Protein AF-A0AAE0GPP7-F1 (afdb_monomer_lite)

Foldseek 3Di:
DDDDDVVQPDDLVPDPVRHDPVLVVVLVVVVDDDSVSSVLVVQLVVLLVVLLVVQLVLLQPQFPVHHDPCSHSVNVCCCCVVPPNNPLVVVLVVQCVDPRCVRVSVLCPPPNSQNSVLSSCSNPNSDRCVVSCVGPSNVPDDPPDDD

Organism: NCBI:txid36881

Sequence (147 aa):
ARFTNFGKAVNLEDSFEGLDSDTIEMAGAAGSTSRREVEAFVKAEDAVALGFTLLEFIFSSLAISGPSPRTTATAFRRLVVEMFDFEMVQLREYCAAEEEWDVVVQLLDQDEQAGWEFLSQLFMEKKPTDELIECRFFRCSAPGESS

Structure (mmCIF, N/CA/C/O backbone):
data_AF-A0AAE0GPP7-F1
#
_entry.id   AF-A0AAE0GPP7-F1
#
loop_
_atom_site.group_PDB
_atom_site.id
_atom_site.type_symbol
_atom_site.label_atom_id
_atom_site.label_alt_id
_atom_site.label_comp_id
_atom_site.label_asym_id
_atom_site.label_entity_id
_atom_site.label_seq_id
_atom_site.pdbx_PDB_ins_code
_atom_site.Cartn_x
_atom_site.Cartn_y
_atom_site.Cartn_z
_atom_site.occupancy
_atom_site.B_iso_or_equiv
_atom_site.auth_seq_id
_atom_site.auth_comp_id
_atom_site.auth_asym_id
_atom_site.auth_atom_id
_atom_site.pdbx_PDB_model_num
ATOM 1 N N . ALA A 1 1 ? -15.409 -4.771 -7.038 1.00 52.75 1 ALA A N 1
ATOM 2 C CA . ALA A 1 1 ? -15.094 -3.416 -7.542 1.00 52.75 1 ALA A CA 1
ATOM 3 C C . ALA A 1 1 ? -15.006 -3.451 -9.068 1.00 52.75 1 ALA A C 1
ATOM 5 O O . ALA A 1 1 ? -14.703 -4.509 -9.606 1.00 52.75 1 ALA A O 1
ATOM 6 N N . ARG A 1 2 ? -15.293 -2.349 -9.773 1.00 57.75 2 ARG A N 1
ATOM 7 C CA . ARG A 1 2 ? -15.073 -2.225 -11.225 1.00 57.75 2 ARG A CA 1
ATOM 8 C C . ARG A 1 2 ? -14.071 -1.098 -11.438 1.00 57.75 2 ARG A C 1
ATOM 10 O O . ARG A 1 2 ? -14.350 0.017 -11.013 1.00 57.75 2 ARG A O 1
ATOM 17 N N . PHE A 1 3 ? -12.935 -1.386 -12.063 1.00 56.41 3 PHE A N 1
ATOM 18 C CA . PHE A 1 3 ? -11.989 -0.342 -12.447 1.00 56.41 3 PHE A CA 1
ATOM 19 C C . PHE A 1 3 ? -12.630 0.541 -13.522 1.00 56.41 3 PHE A C 1
ATOM 21 O O . PHE A 1 3 ? -13.242 0.042 -14.470 1.00 56.41 3 PHE A O 1
ATOM 28 N N . THR A 1 4 ? -12.535 1.855 -13.351 1.00 55.53 4 THR A N 1
ATOM 29 C CA . THR A 1 4 ? -13.066 2.846 -14.291 1.00 55.53 4 THR A CA 1
ATOM 30 C C . THR A 1 4 ? -11.984 3.859 -14.625 1.00 55.53 4 THR A C 1
ATOM 32 O O . THR A 1 4 ? -11.184 4.185 -13.756 1.00 55.53 4 THR A O 1
ATOM 35 N N . ASN A 1 5 ? -12.044 4.423 -15.835 1.00 46.25 5 ASN A N 1
ATOM 36 C CA . ASN A 1 5 ? -11.194 5.527 -16.293 1.00 46.25 5 ASN A CA 1
ATOM 37 C C . ASN A 1 5 ? -9.741 5.127 -16.636 1.00 46.25 5 ASN A C 1
ATOM 39 O O . ASN A 1 5 ? -8.784 5.517 -15.981 1.00 46.25 5 ASN A O 1
ATOM 43 N N . PHE A 1 6 ? -9.583 4.386 -17.734 1.00 64.62 6 PHE A N 1
ATOM 44 C CA . PHE A 1 6 ? -8.296 3.960 -18.301 1.00 64.62 6 PHE A CA 1
ATOM 45 C C . PHE A 1 6 ? -7.648 5.019 -19.214 1.00 64.62 6 PHE A C 1
ATOM 47 O O . PHE A 1 6 ? -6.995 4.672 -20.190 1.00 64.62 6 PHE A O 1
ATOM 54 N N . GLY A 1 7 ? -7.838 6.316 -18.946 1.00 53.31 7 GLY A N 1
ATOM 55 C CA . GLY A 1 7 ? -7.415 7.400 -19.852 1.00 53.31 7 GLY A CA 1
ATOM 56 C C . GLY A 1 7 ? -5.913 7.436 -20.185 1.00 53.31 7 GLY A C 1
ATOM 57 O O . GLY A 1 7 ? -5.526 8.116 -21.129 1.00 53.31 7 GLY A O 1
ATOM 58 N N . LYS A 1 8 ? -5.093 6.694 -19.429 1.00 60.06 8 LYS A N 1
ATOM 59 C CA . LYS A 1 8 ? -3.652 6.491 -19.634 1.00 60.06 8 LYS A CA 1
ATOM 60 C C . LYS A 1 8 ? -3.234 5.012 -19.732 1.00 60.06 8 LYS A C 1
ATOM 62 O O . LYS A 1 8 ? -2.051 4.715 -19.641 1.00 60.06 8 LYS A O 1
ATOM 67 N N . ALA A 1 9 ? -4.169 4.068 -19.855 1.00 64.88 9 ALA A N 1
ATOM 68 C CA . ALA A 1 9 ? -3.797 2.659 -19.968 1.00 64.88 9 ALA A CA 1
ATOM 69 C C . ALA A 1 9 ? -3.205 2.372 -21.351 1.00 64.88 9 ALA A C 1
ATOM 71 O O . ALA A 1 9 ? -3.725 2.840 -22.364 1.00 64.88 9 ALA A O 1
ATOM 72 N N . VAL A 1 10 ? -2.144 1.571 -21.385 1.00 64.94 10 VAL A N 1
ATOM 73 C CA . VAL A 1 10 ? -1.397 1.252 -22.606 1.00 64.94 10 VAL A CA 1
ATOM 74 C C . VAL A 1 10 ? -1.305 -0.258 -22.739 1.00 64.94 10 VAL A C 1
ATOM 76 O O . VAL A 1 10 ? -1.045 -0.950 -21.753 1.00 64.94 10 VAL A O 1
ATOM 79 N N . ASN A 1 11 ? -1.500 -0.783 -23.952 1.00 69.62 11 ASN A N 1
ATOM 80 C CA . ASN A 1 11 ? -1.174 -2.179 -24.218 1.00 69.62 11 ASN A CA 1
ATOM 81 C C . ASN A 1 11 ? 0.343 -2.329 -24.358 1.00 69.62 11 ASN A C 1
ATOM 83 O O . ASN A 1 11 ? 0.909 -2.111 -25.430 1.00 69.62 11 ASN A O 1
ATOM 87 N N . LEU A 1 12 ? 0.976 -2.729 -23.260 1.00 66.06 12 LEU A N 1
ATOM 88 C CA . LEU A 1 12 ? 2.413 -2.939 -23.184 1.00 66.06 12 LEU A CA 1
ATOM 89 C C . LEU A 1 12 ? 2.912 -4.095 -24.064 1.00 66.06 12 LEU A C 1
ATOM 91 O O . LEU A 1 12 ? 4.102 -4.126 -24.348 1.00 66.06 12 LEU A O 1
ATOM 95 N N . GLU A 1 13 ? 2.057 -5.009 -24.543 1.00 62.88 13 GLU A N 1
ATOM 96 C CA . GLU A 1 13 ? 2.458 -6.126 -25.422 1.00 62.88 13 GLU A CA 1
ATOM 97 C C . GLU A 1 13 ? 2.604 -5.711 -26.894 1.00 62.88 13 GLU A C 1
ATOM 99 O O . GLU A 1 13 ? 3.471 -6.231 -27.603 1.00 62.88 13 GLU A O 1
ATOM 104 N N . ASP A 1 14 ? 1.857 -4.699 -27.338 1.00 59.16 14 ASP A N 1
ATOM 105 C CA . ASP A 1 14 ? 1.857 -4.261 -28.738 1.00 59.16 14 ASP A CA 1
ATOM 106 C C . ASP A 1 14 ? 2.851 -3.119 -28.995 1.00 59.16 14 ASP A C 1
ATOM 108 O O . ASP A 1 14 ? 3.602 -3.162 -29.972 1.00 59.16 14 ASP A O 1
ATOM 112 N N . SER A 1 15 ? 2.924 -2.114 -28.112 1.00 60.53 15 SER A N 1
ATOM 113 C CA . SER A 1 15 ? 3.848 -0.982 -28.275 1.00 60.53 15 SER A CA 1
ATOM 114 C C . SER A 1 15 ? 4.001 -0.151 -26.997 1.00 60.53 15 SER A C 1
ATOM 116 O O . SER A 1 15 ? 3.114 -0.130 -26.150 1.00 60.53 15 SER A O 1
ATOM 118 N N . PHE A 1 16 ? 5.089 0.618 -26.901 1.00 64.38 16 PHE A N 1
ATOM 119 C CA . PHE A 1 16 ? 5.187 1.730 -25.944 1.00 64.38 16 PHE A CA 1
ATOM 120 C C . PHE A 1 16 ? 4.526 3.019 -26.434 1.00 64.38 16 PHE A C 1
ATOM 122 O O . PHE A 1 16 ? 4.565 4.025 -25.726 1.00 64.38 16 PHE A O 1
ATOM 129 N N . GLU A 1 17 ? 3.939 3.009 -27.634 1.00 59.31 17 GLU A N 1
ATOM 130 C CA . GLU A 1 17 ? 3.199 4.145 -28.173 1.00 59.31 17 GLU A CA 1
ATOM 131 C C . GLU A 1 17 ? 1.939 4.344 -27.322 1.00 59.31 17 GLU A C 1
ATOM 133 O O . GLU A 1 17 ? 0.901 3.723 -27.529 1.00 59.31 17 GLU A O 1
ATOM 138 N N . GLY A 1 18 ? 2.066 5.165 -26.282 1.00 62.34 18 GLY A N 1
ATOM 139 C CA . GLY A 1 18 ? 1.014 5.408 -25.302 1.00 62.34 18 GLY A CA 1
ATOM 140 C C . GLY A 1 18 ? 1.538 5.672 -23.896 1.00 62.34 18 GLY A C 1
ATOM 141 O O . GLY A 1 18 ? 0.842 6.334 -23.129 1.00 62.34 18 GLY A O 1
ATOM 142 N N . LEU A 1 19 ? 2.749 5.207 -23.557 1.00 70.00 19 LEU A N 1
ATOM 143 C CA . LEU A 1 19 ? 3.394 5.644 -22.319 1.00 70.00 19 LEU A CA 1
ATOM 144 C C . LEU A 1 19 ? 3.737 7.126 -22.460 1.00 70.00 19 LEU A C 1
ATOM 146 O O . LEU A 1 19 ? 4.292 7.545 -23.479 1.00 70.00 19 LEU A O 1
ATOM 150 N N . ASP A 1 20 ? 3.389 7.923 -21.452 1.00 76.94 20 ASP A N 1
ATOM 151 C CA . ASP A 1 20 ? 3.836 9.309 -21.431 1.00 76.94 20 ASP A CA 1
ATOM 152 C C . ASP A 1 20 ? 5.361 9.381 -21.243 1.00 76.94 20 ASP A C 1
ATOM 154 O O . ASP A 1 20 ? 5.989 8.469 -20.696 1.00 76.94 20 ASP A O 1
ATOM 158 N N . SER A 1 21 ? 5.963 10.456 -21.765 1.00 78.31 21 SER A N 1
ATOM 159 C CA . SER A 1 21 ? 7.418 10.675 -21.705 1.00 78.31 21 SER A CA 1
ATOM 160 C C . SER A 1 21 ? 7.927 10.594 -20.269 1.00 78.31 21 SER A C 1
ATOM 162 O O . SER A 1 21 ? 8.962 9.983 -20.022 1.00 78.31 21 SER A O 1
ATOM 164 N N . ASP A 1 22 ? 7.150 11.124 -19.322 1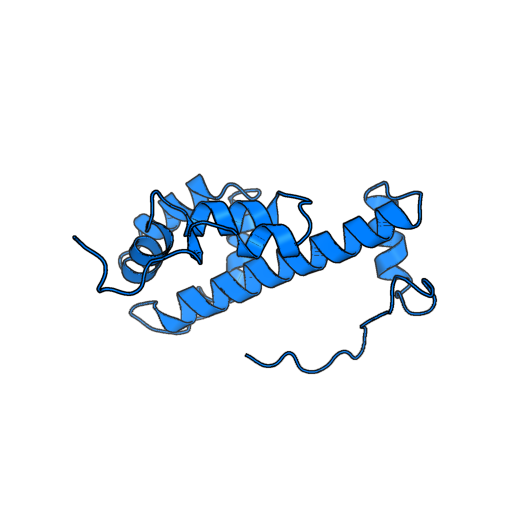.00 82.31 22 ASP A N 1
ATOM 165 C CA . ASP A 1 22 ? 7.480 11.139 -17.901 1.00 82.31 22 ASP A CA 1
ATOM 166 C C . ASP A 1 22 ? 7.649 9.712 -17.359 1.00 82.31 22 ASP A C 1
ATOM 168 O O . ASP A 1 22 ? 8.610 9.427 -16.650 1.00 82.31 22 ASP A O 1
ATOM 172 N N . THR A 1 23 ? 6.772 8.778 -17.734 1.00 81.25 23 THR A N 1
ATOM 173 C CA . THR A 1 23 ? 6.863 7.371 -17.314 1.00 81.25 23 THR A CA 1
ATOM 174 C C . THR A 1 23 ? 8.113 6.685 -17.863 1.00 81.25 23 THR A C 1
ATOM 176 O O . THR A 1 23 ? 8.780 5.941 -17.142 1.00 81.25 23 THR A O 1
ATOM 179 N N . ILE A 1 24 ? 8.469 6.948 -19.124 1.00 80.31 24 ILE A N 1
ATOM 180 C CA . ILE A 1 24 ? 9.682 6.398 -19.747 1.00 80.31 24 ILE A CA 1
ATOM 181 C C . ILE A 1 24 ? 10.934 6.984 -19.083 1.00 80.31 24 ILE A C 1
ATOM 183 O O . ILE A 1 24 ? 11.885 6.253 -18.802 1.00 80.31 24 ILE A O 1
ATOM 187 N N . GLU A 1 25 ? 10.928 8.284 -18.794 1.00 84.25 25 GLU A N 1
ATOM 188 C CA . GLU A 1 25 ? 12.018 8.969 -18.099 1.00 84.25 25 GLU A CA 1
ATOM 189 C C . GLU A 1 25 ? 12.194 8.451 -16.669 1.00 84.25 25 GLU A C 1
ATOM 191 O O . GLU A 1 25 ? 13.320 8.160 -16.265 1.00 84.25 25 GLU A O 1
ATOM 196 N N . MET A 1 26 ? 11.101 8.254 -15.924 1.00 84.62 26 MET A N 1
ATOM 197 C CA . MET A 1 26 ? 11.135 7.659 -14.585 1.00 84.62 26 MET A CA 1
ATOM 198 C C . MET A 1 26 ? 11.664 6.225 -14.616 1.00 84.62 26 MET A C 1
ATOM 200 O O . MET A 1 26 ? 12.555 5.884 -13.837 1.00 84.62 26 MET A O 1
ATOM 204 N N . ALA A 1 27 ? 11.180 5.400 -15.550 1.00 84.06 27 ALA A N 1
ATOM 205 C CA . ALA A 1 27 ? 11.665 4.035 -15.711 1.00 84.06 27 ALA A CA 1
ATOM 206 C C . ALA A 1 27 ? 13.167 4.013 -16.042 1.00 84.06 27 ALA A C 1
ATOM 208 O O . ALA A 1 27 ? 13.913 3.218 -15.466 1.00 84.06 27 ALA A O 1
ATOM 209 N N . GLY A 1 28 ? 13.623 4.911 -16.923 1.00 83.75 28 GLY A N 1
ATOM 210 C CA . GLY A 1 28 ? 15.033 5.080 -17.273 1.00 83.75 28 GLY A CA 1
ATOM 211 C C . GLY A 1 28 ? 15.893 5.550 -16.097 1.00 83.75 28 GLY A C 1
ATOM 212 O O . GLY A 1 28 ? 16.968 4.998 -15.864 1.00 83.75 28 GLY A O 1
ATOM 213 N N . ALA A 1 29 ? 15.408 6.509 -15.304 1.00 86.69 29 ALA A N 1
ATOM 214 C CA . ALA A 1 29 ? 16.071 6.974 -14.084 1.00 86.69 29 ALA A CA 1
ATOM 215 C C . ALA A 1 29 ? 16.172 5.870 -13.016 1.00 86.69 29 ALA A C 1
ATOM 217 O O . ALA A 1 29 ? 17.162 5.805 -12.289 1.00 86.69 29 ALA A O 1
ATOM 218 N N . ALA A 1 30 ? 15.193 4.962 -12.971 1.00 83.81 30 ALA A N 1
ATOM 219 C CA . ALA A 1 30 ? 15.214 3.754 -12.146 1.00 83.81 30 ALA A CA 1
ATOM 220 C C . ALA A 1 30 ? 16.116 2.631 -12.710 1.00 83.81 30 ALA A C 1
ATOM 222 O O . ALA A 1 30 ? 16.201 1.553 -12.121 1.00 83.81 30 ALA A O 1
ATOM 223 N N . GLY A 1 31 ? 16.800 2.870 -13.836 1.00 84.69 31 GLY A N 1
ATOM 224 C CA . GLY A 1 31 ? 17.750 1.941 -14.449 1.00 84.69 31 GLY A CA 1
ATOM 225 C C . GLY A 1 31 ? 17.147 0.986 -15.480 1.00 84.69 31 GLY A C 1
ATOM 226 O O . GLY A 1 31 ? 17.825 0.048 -15.892 1.00 84.69 31 GLY A O 1
ATOM 227 N N . SER A 1 32 ? 15.902 1.201 -15.914 1.00 86.31 32 SER A N 1
ATOM 228 C CA . SER A 1 32 ? 15.284 0.393 -16.970 1.00 86.31 32 SER A CA 1
ATOM 229 C C . SER A 1 32 ? 15.887 0.754 -18.326 1.00 86.31 32 SER A C 1
ATOM 231 O O . SER A 1 32 ? 15.809 1.896 -18.771 1.00 86.31 32 SER A O 1
ATOM 233 N N . THR A 1 33 ? 16.479 -0.227 -19.002 1.00 83.69 33 THR A N 1
ATOM 234 C CA . THR A 1 33 ? 17.171 -0.039 -20.291 1.00 83.69 33 THR A CA 1
ATOM 235 C C . THR A 1 33 ? 16.528 -0.816 -21.431 1.00 83.69 33 THR A C 1
ATOM 237 O O . THR A 1 33 ? 16.780 -0.544 -22.605 1.00 83.69 33 THR A O 1
ATOM 240 N N . SER A 1 34 ? 15.683 -1.786 -21.094 1.00 82.56 34 SER A N 1
ATOM 241 C CA . SER A 1 34 ? 14.988 -2.642 -22.041 1.00 82.56 34 SER A CA 1
ATOM 242 C C . SER A 1 34 ? 13.477 -2.539 -21.891 1.00 82.56 34 SER A C 1
ATOM 244 O O . SER A 1 34 ? 12.947 -2.165 -20.845 1.00 82.56 34 SER A O 1
ATOM 246 N N . ARG A 1 35 ? 12.768 -2.955 -22.943 1.00 78.31 35 ARG A N 1
ATOM 247 C CA . ARG A 1 35 ? 11.306 -2.999 -22.955 1.00 78.31 35 ARG A CA 1
ATOM 248 C C . ARG A 1 35 ? 10.734 -3.750 -21.752 1.00 78.31 35 ARG A C 1
ATOM 250 O O . ARG A 1 35 ? 9.911 -3.231 -21.011 1.00 78.31 35 ARG A O 1
ATOM 257 N N . ARG A 1 36 ? 11.246 -4.952 -21.518 1.00 79.81 36 ARG A N 1
ATOM 258 C CA . ARG A 1 36 ? 10.821 -5.806 -20.410 1.00 79.81 36 ARG A CA 1
ATOM 259 C C . ARG A 1 36 ? 11.023 -5.142 -19.042 1.00 79.81 36 ARG A C 1
ATOM 261 O O . ARG A 1 36 ? 10.219 -5.356 -18.143 1.00 79.81 36 ARG A O 1
ATOM 268 N N . GLU A 1 37 ? 12.088 -4.361 -18.873 1.00 83.06 37 GLU A N 1
ATOM 269 C CA . GLU A 1 37 ? 12.359 -3.653 -17.616 1.00 83.06 37 GLU A CA 1
ATOM 270 C C . GLU A 1 37 ? 11.395 -2.486 -17.403 1.00 83.06 37 GLU A C 1
ATOM 272 O O . GLU A 1 37 ? 10.885 -2.335 -16.299 1.00 83.06 37 GLU A O 1
ATOM 277 N N . VAL A 1 38 ? 11.073 -1.726 -18.456 1.00 82.94 38 VAL A N 1
ATOM 278 C CA . VAL A 1 38 ? 10.055 -0.663 -18.390 1.00 82.94 38 VAL A CA 1
ATOM 279 C C . VAL A 1 38 ? 8.678 -1.250 -18.071 1.00 82.94 38 VAL A C 1
ATOM 281 O O . VAL A 1 38 ? 7.968 -0.728 -17.220 1.00 82.94 38 VAL A O 1
ATOM 284 N N . GLU A 1 39 ? 8.309 -2.371 -18.693 1.00 82.50 39 GLU A N 1
ATOM 285 C CA . GLU A 1 39 ? 7.050 -3.065 -18.394 1.00 82.50 39 GLU A CA 1
ATOM 286 C C . GLU A 1 39 ? 6.985 -3.541 -16.938 1.00 82.50 39 GLU A C 1
ATOM 288 O O . GLU A 1 39 ? 5.961 -3.380 -16.275 1.00 82.50 39 GLU A O 1
ATOM 293 N N . ALA A 1 40 ? 8.076 -4.116 -16.425 1.00 81.81 40 ALA A N 1
ATOM 294 C CA . ALA A 1 40 ? 8.163 -4.537 -15.031 1.00 81.81 40 ALA A CA 1
ATOM 295 C C . ALA A 1 40 ? 8.105 -3.344 -14.065 1.00 81.81 40 ALA A C 1
ATOM 297 O O . ALA A 1 40 ? 7.479 -3.448 -13.014 1.00 81.81 40 ALA A O 1
ATOM 298 N N . PHE A 1 41 ? 8.723 -2.216 -14.427 1.00 84.44 41 PHE A N 1
ATOM 299 C CA . PHE A 1 41 ? 8.666 -0.975 -13.660 1.00 84.44 41 PHE A CA 1
ATOM 300 C C . PHE A 1 41 ? 7.233 -0.444 -13.561 1.00 84.44 41 PHE A C 1
ATOM 302 O O . PHE A 1 41 ? 6.741 -0.244 -12.458 1.00 84.44 41 PHE A O 1
ATOM 309 N N . VAL A 1 42 ? 6.530 -0.297 -14.690 1.00 84.75 42 VAL A N 1
ATOM 310 C CA . VAL A 1 42 ? 5.146 0.213 -14.701 1.00 84.75 42 VAL A CA 1
ATOM 311 C C . VAL A 1 42 ? 4.211 -0.699 -13.902 1.00 84.75 42 VAL A C 1
ATOM 313 O O . VAL A 1 42 ? 3.406 -0.214 -13.113 1.00 84.75 42 VAL A O 1
ATOM 316 N N . LYS A 1 43 ? 4.356 -2.025 -14.030 1.00 83.75 43 LYS A N 1
ATOM 317 C CA . LYS A 1 43 ? 3.575 -2.982 -13.227 1.00 83.75 43 LYS A CA 1
ATOM 318 C C . LYS A 1 43 ? 3.859 -2.868 -11.727 1.00 83.75 43 LYS A C 1
ATOM 320 O O . LYS A 1 43 ? 2.941 -3.025 -10.927 1.00 83.75 43 LYS A O 1
ATOM 325 N N . ALA A 1 44 ? 5.109 -2.612 -11.343 1.00 84.62 44 ALA A N 1
ATOM 326 C CA . ALA A 1 44 ? 5.467 -2.394 -9.945 1.00 84.62 44 ALA A CA 1
ATOM 327 C C . ALA A 1 44 ? 4.862 -1.086 -9.406 1.00 84.62 44 ALA A C 1
ATOM 329 O O . ALA A 1 44 ? 4.326 -1.079 -8.302 1.00 84.62 44 ALA A O 1
ATOM 330 N N . GLU A 1 45 ? 4.861 -0.011 -10.198 1.00 86.62 45 GLU A N 1
ATOM 331 C CA . GLU A 1 45 ? 4.203 1.251 -9.827 1.00 86.62 45 GLU A CA 1
ATOM 332 C C . GLU A 1 45 ? 2.690 1.069 -9.621 1.00 86.62 45 GLU A C 1
ATOM 334 O O . GLU A 1 45 ? 2.132 1.555 -8.633 1.00 86.62 45 GLU A O 1
ATOM 339 N N . ASP A 1 46 ? 2.026 0.303 -10.493 1.00 86.75 46 ASP A N 1
ATOM 340 C CA . ASP A 1 46 ? 0.610 -0.045 -10.327 1.00 86.75 46 ASP A CA 1
ATOM 341 C C . ASP A 1 46 ? 0.365 -0.862 -9.042 1.00 86.75 46 ASP A C 1
ATOM 343 O O . ASP A 1 46 ? -0.631 -0.640 -8.347 1.00 86.75 46 ASP A O 1
ATOM 347 N N . ALA A 1 47 ? 1.273 -1.779 -8.686 1.00 88.62 47 ALA A N 1
ATOM 348 C CA . ALA A 1 47 ? 1.188 -2.559 -7.448 1.00 88.62 47 ALA A CA 1
ATOM 349 C C . ALA A 1 47 ? 1.330 -1.673 -6.196 1.00 88.62 47 ALA A C 1
ATOM 351 O O . ALA A 1 47 ? 0.532 -1.788 -5.262 1.00 88.62 47 ALA A O 1
ATOM 352 N N . VAL A 1 48 ? 2.266 -0.721 -6.209 1.00 90.56 48 VAL A N 1
ATOM 353 C CA . VAL A 1 48 ? 2.433 0.271 -5.137 1.00 90.56 48 VAL A CA 1
ATOM 354 C C . VAL A 1 48 ? 1.175 1.137 -4.998 1.00 90.56 48 VAL A C 1
ATOM 356 O O . VAL A 1 48 ? 0.668 1.342 -3.889 1.00 90.56 48 VAL A O 1
ATOM 359 N N . ALA A 1 49 ? 0.617 1.618 -6.114 1.00 90.88 49 ALA A N 1
ATOM 360 C CA . ALA A 1 49 ? -0.622 2.397 -6.116 1.00 90.88 49 ALA A CA 1
ATOM 361 C C . ALA A 1 49 ? -1.820 1.591 -5.580 1.00 90.88 49 ALA A C 1
ATOM 363 O O . ALA A 1 49 ? -2.648 2.120 -4.825 1.00 90.88 49 ALA A O 1
ATOM 364 N N . LEU A 1 50 ? -1.895 0.301 -5.919 1.00 91.25 50 LEU A N 1
ATOM 365 C CA . LEU A 1 50 ? -2.884 -0.621 -5.369 1.00 91.25 50 LEU A CA 1
ATOM 366 C C . LEU A 1 50 ? -2.716 -0.780 -3.853 1.00 91.25 50 LEU A C 1
ATOM 368 O O . LEU A 1 50 ? -3.714 -0.711 -3.136 1.00 91.25 50 LEU A O 1
ATOM 372 N N . GLY A 1 51 ? -1.483 -0.918 -3.357 1.00 93.62 51 GLY A N 1
ATOM 373 C CA . GLY A 1 51 ? -1.180 -0.983 -1.924 1.00 93.62 51 GLY A CA 1
ATOM 374 C C . GLY A 1 51 ? -1.715 0.226 -1.155 1.00 93.62 51 GLY A C 1
ATOM 375 O O . GLY A 1 51 ? -2.420 0.069 -0.157 1.00 93.62 51 GLY A O 1
ATOM 376 N N . PHE A 1 52 ? -1.481 1.442 -1.657 1.00 95.56 52 PHE A N 1
ATOM 377 C CA . PHE A 1 52 ? -2.017 2.658 -1.031 1.00 95.56 52 PHE A CA 1
ATOM 378 C C . PHE A 1 52 ? -3.539 2.758 -1.100 1.00 95.56 52 PHE A C 1
ATOM 380 O O . PHE A 1 52 ? -4.172 3.174 -0.130 1.00 95.56 52 PHE A O 1
ATOM 387 N N . THR A 1 53 ? -4.131 2.357 -2.224 1.00 94.75 53 THR A N 1
ATOM 388 C CA . THR A 1 53 ? -5.590 2.334 -2.381 1.00 94.75 53 THR A CA 1
ATOM 389 C C . THR A 1 53 ? -6.227 1.344 -1.405 1.00 94.75 53 THR A C 1
ATOM 391 O O . THR A 1 53 ? -7.271 1.630 -0.821 1.00 94.75 53 THR A O 1
ATOM 394 N N . LEU A 1 54 ? -5.592 0.189 -1.193 1.00 94.88 54 LEU A N 1
ATOM 395 C CA . LEU A 1 54 ? -6.055 -0.821 -0.251 1.00 94.88 54 LEU A CA 1
ATOM 396 C C . LEU A 1 54 ? -5.953 -0.338 1.198 1.00 94.88 54 LEU A C 1
ATOM 398 O O . LEU A 1 54 ? -6.915 -0.502 1.946 1.00 94.88 54 LEU A O 1
ATOM 402 N N . LEU A 1 55 ? -4.836 0.291 1.578 1.00 96.62 55 LEU A N 1
ATOM 403 C CA . LEU A 1 55 ? -4.691 0.920 2.893 1.00 96.62 55 LEU A CA 1
ATOM 404 C C . LEU A 1 55 ? -5.788 1.964 3.122 1.00 96.62 55 LEU A C 1
ATOM 406 O O . LEU A 1 55 ? -6.494 1.893 4.125 1.00 96.62 55 LEU A O 1
ATOM 410 N N . GLU A 1 56 ? -5.997 2.883 2.174 1.00 96.94 56 GLU A N 1
ATOM 411 C CA . GLU A 1 56 ? -7.066 3.880 2.285 1.00 96.94 56 GLU A CA 1
ATOM 412 C C . GLU A 1 56 ? -8.434 3.224 2.465 1.00 96.94 56 GLU A C 1
ATOM 414 O O . GLU A 1 56 ? -9.195 3.611 3.354 1.00 96.94 56 GLU A O 1
ATOM 419 N N . PHE A 1 57 ? -8.738 2.217 1.647 1.00 96.31 57 PHE A N 1
ATOM 420 C CA . PHE A 1 57 ? -10.015 1.521 1.684 1.00 96.31 57 PHE A CA 1
ATOM 421 C C . PHE A 1 57 ? -10.250 0.816 3.023 1.00 96.31 57 PHE A C 1
ATOM 423 O O . PHE A 1 57 ? -11.296 1.026 3.640 1.00 96.31 57 PHE A O 1
ATOM 430 N N . ILE A 1 58 ? -9.294 0.007 3.488 1.00 96.50 58 ILE A N 1
ATOM 431 C CA . ILE A 1 58 ? -9.422 -0.768 4.728 1.00 96.50 58 ILE A CA 1
ATOM 432 C C . ILE A 1 58 ? -9.534 0.177 5.924 1.00 96.50 58 ILE A C 1
ATOM 434 O O . ILE A 1 58 ? -10.488 0.076 6.696 1.00 96.50 58 ILE A O 1
ATOM 438 N N . PHE A 1 59 ? -8.606 1.127 6.056 1.00 97.31 59 PHE A N 1
ATOM 439 C CA . PHE A 1 59 ? -8.585 2.023 7.208 1.00 97.31 59 PHE A CA 1
ATOM 440 C C . PHE A 1 59 ? -9.774 2.979 7.209 1.00 97.31 59 PHE A C 1
ATOM 442 O O . PHE A 1 59 ? -10.390 3.163 8.249 1.00 97.31 59 PHE A O 1
ATOM 449 N N . SER A 1 60 ? -10.174 3.537 6.066 1.00 96.31 60 SER A N 1
ATOM 450 C CA . SER A 1 60 ? -11.358 4.406 6.027 1.00 96.31 60 SER A CA 1
ATOM 451 C C . SER A 1 60 ? -12.652 3.646 6.331 1.00 96.31 60 SER A C 1
ATOM 453 O O . SER A 1 60 ? -13.599 4.242 6.838 1.00 96.31 60 SER A O 1
ATOM 455 N N . SER A 1 61 ? -12.709 2.345 6.028 1.00 96.50 61 SER A N 1
ATOM 456 C CA . SER A 1 61 ? -13.908 1.527 6.250 1.00 96.50 61 SER A CA 1
ATOM 457 C C . SER A 1 61 ? -14.013 0.961 7.666 1.00 96.50 61 SER A C 1
ATOM 459 O O . SER A 1 61 ? -15.126 0.740 8.136 1.00 96.50 61 SER A O 1
ATOM 461 N N . LEU A 1 62 ? -12.880 0.682 8.318 1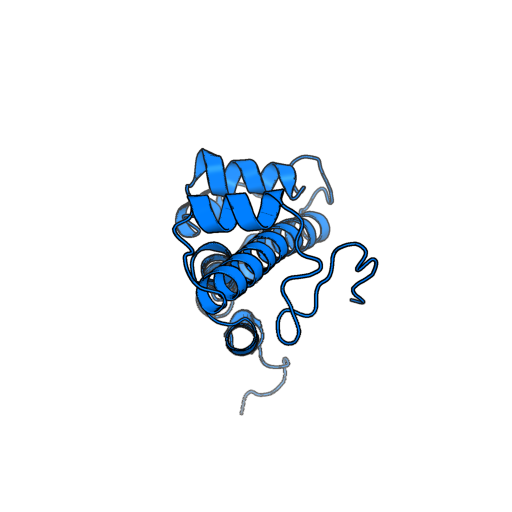.00 96.88 62 LEU A N 1
ATOM 462 C CA . LEU A 1 62 ? -12.833 -0.055 9.588 1.00 96.88 62 LEU A CA 1
ATOM 463 C C . LEU A 1 62 ? -12.301 0.759 10.773 1.00 96.88 62 LEU A C 1
ATOM 465 O O . LEU A 1 62 ? -12.347 0.263 11.897 1.00 96.88 62 LEU A O 1
ATOM 469 N N . ALA A 1 63 ? -11.804 1.979 10.553 1.00 95.94 63 ALA A N 1
ATOM 470 C CA . ALA A 1 63 ? -11.447 2.876 11.646 1.00 95.94 63 ALA A CA 1
ATOM 471 C C . ALA A 1 63 ? -12.684 3.239 12.485 1.00 95.94 63 ALA A C 1
ATOM 473 O O . ALA A 1 63 ? -13.775 3.435 11.940 1.00 95.94 63 ALA A O 1
ATOM 474 N N . ILE A 1 64 ? -12.513 3.351 13.805 1.00 95.25 64 ILE A N 1
ATOM 475 C CA . ILE A 1 64 ? -13.610 3.599 14.759 1.00 95.25 64 ILE A CA 1
ATOM 476 C C . ILE A 1 64 ? -14.365 4.893 14.427 1.00 95.25 64 ILE A C 1
ATOM 478 O O . ILE A 1 64 ? -15.597 4.930 14.455 1.00 95.25 64 ILE A O 1
ATOM 482 N N . SER A 1 65 ? -13.634 5.948 14.079 1.00 93.94 65 SER A N 1
ATOM 483 C CA . SER A 1 65 ? -14.174 7.255 13.706 1.00 93.94 65 SER A CA 1
ATOM 484 C C . SER A 1 65 ? -14.560 7.344 12.222 1.00 93.94 65 SER A C 1
ATOM 486 O O . SER A 1 65 ? -15.075 8.375 11.780 1.00 93.94 65 SER A O 1
ATOM 488 N N . GLY A 1 66 ? -14.338 6.277 11.447 1.00 93.06 66 GLY A N 1
ATOM 489 C CA . GLY A 1 66 ? -14.576 6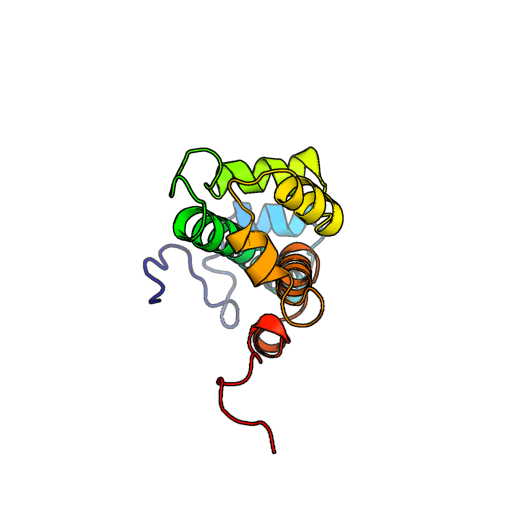.220 10.008 1.00 93.06 66 GLY A CA 1
ATOM 490 C C . GLY A 1 66 ? -13.543 6.996 9.173 1.00 93.06 66 GLY A C 1
ATOM 491 O O . GLY A 1 66 ? -12.429 7.269 9.632 1.00 93.06 66 GLY A O 1
ATOM 492 N N . PRO A 1 67 ? -13.888 7.365 7.922 1.00 95.50 67 PRO A N 1
ATOM 493 C CA . PRO A 1 67 ? -12.973 8.055 7.018 1.00 95.50 67 PRO A CA 1
ATOM 494 C C . PRO A 1 67 ? -12.512 9.404 7.579 1.00 95.50 67 PRO A C 1
ATOM 496 O O . PRO A 1 67 ? -13.325 10.249 7.960 1.00 95.50 67 PRO A O 1
ATOM 499 N N . SER A 1 68 ? -11.203 9.651 7.570 1.00 95.25 68 SER A N 1
ATOM 500 C CA . SER A 1 68 ? -10.617 10.904 8.052 1.00 95.25 68 SER A CA 1
ATOM 501 C C . SER A 1 68 ? -9.382 11.297 7.233 1.00 95.25 68 SER A C 1
ATOM 503 O O . SER A 1 68 ? -8.862 10.487 6.464 1.00 95.25 68 SER A O 1
ATOM 505 N N . PRO A 1 69 ? -8.825 12.511 7.412 1.00 96.12 69 PRO A N 1
ATOM 506 C CA . PRO A 1 69 ? -7.565 12.880 6.767 1.00 96.12 69 PRO A CA 1
ATOM 507 C C . PRO A 1 69 ? -6.407 11.912 7.069 1.00 96.12 69 PRO A C 1
ATOM 509 O O . PRO A 1 69 ? -5.495 11.802 6.250 1.00 96.12 69 PRO A O 1
ATOM 512 N N . ARG A 1 70 ? -6.453 11.191 8.205 1.00 95.00 70 ARG A N 1
ATOM 513 C CA . ARG A 1 70 ? -5.448 10.190 8.606 1.00 95.00 70 ARG A CA 1
ATOM 514 C C . ARG A 1 70 ? -5.566 8.867 7.844 1.00 95.00 70 ARG A C 1
ATOM 516 O O . ARG A 1 70 ? -4.595 8.125 7.828 1.00 95.00 70 ARG A O 1
ATOM 523 N N . THR A 1 71 ? -6.710 8.575 7.223 1.00 95.44 71 THR A N 1
ATOM 524 C CA . THR A 1 71 ? -6.962 7.299 6.528 1.00 95.44 71 THR A CA 1
ATOM 525 C C . THR A 1 71 ? -6.857 7.414 5.007 1.00 95.44 71 THR A C 1
ATOM 527 O O . THR A 1 71 ? -7.201 6.476 4.301 1.00 95.44 71 THR A O 1
ATOM 530 N N . THR A 1 72 ? -6.393 8.553 4.484 1.00 96.12 72 THR A N 1
ATOM 531 C CA . THR A 1 72 ? -6.231 8.780 3.037 1.00 96.12 72 THR A CA 1
ATOM 532 C C . THR A 1 72 ? -4.962 8.123 2.490 1.00 96.12 72 THR A C 1
ATOM 534 O O . THR A 1 72 ? -3.952 8.032 3.191 1.00 96.12 72 THR A O 1
ATOM 537 N N . ALA A 1 73 ? -4.944 7.771 1.203 1.00 93.81 73 ALA A N 1
ATOM 538 C CA . ALA A 1 73 ? -3.759 7.255 0.518 1.00 93.81 73 ALA A CA 1
ATOM 539 C C . ALA A 1 73 ? -2.586 8.240 0.591 1.00 93.81 73 ALA A C 1
ATOM 541 O O . ALA A 1 73 ? -1.435 7.833 0.698 1.00 93.81 73 ALA A O 1
ATOM 542 N N . THR A 1 74 ? -2.860 9.551 0.603 1.00 95.31 74 THR A N 1
ATOM 543 C CA . THR A 1 74 ? -1.816 10.572 0.794 1.00 95.31 74 THR A CA 1
ATOM 544 C C . THR A 1 74 ? -1.200 10.511 2.192 1.00 95.31 74 THR A C 1
ATOM 546 O O . THR A 1 74 ? 0.016 10.645 2.321 1.00 95.31 74 THR A O 1
ATOM 549 N N . ALA A 1 75 ? -2.005 10.297 3.237 1.00 95.44 75 ALA A N 1
ATOM 550 C CA . ALA A 1 75 ? -1.488 10.122 4.593 1.00 95.44 75 ALA A CA 1
ATOM 551 C C . ALA A 1 75 ? -0.649 8.842 4.706 1.00 95.44 75 ALA A C 1
ATOM 553 O O . ALA A 1 75 ? 0.470 8.893 5.217 1.00 95.44 75 ALA A O 1
ATOM 554 N N . PHE A 1 76 ? -1.130 7.729 4.144 1.00 96.44 76 PHE A N 1
ATOM 555 C CA . PHE A 1 76 ? -0.372 6.479 4.127 1.00 96.44 76 PHE A CA 1
ATOM 556 C C . PHE A 1 76 ? 0.897 6.561 3.291 1.00 96.44 76 PHE A C 1
ATOM 558 O O . PHE A 1 76 ? 1.909 6.018 3.709 1.00 96.44 76 PHE A O 1
ATOM 565 N N . ARG A 1 77 ? 0.908 7.293 2.174 1.00 95.06 77 ARG A N 1
ATOM 566 C CA . ARG A 1 77 ? 2.135 7.510 1.397 1.00 95.06 77 ARG A CA 1
ATOM 567 C C . ARG A 1 77 ? 3.219 8.185 2.228 1.00 95.06 77 ARG A C 1
ATOM 569 O O . ARG A 1 77 ? 4.368 7.773 2.155 1.00 95.06 77 ARG A O 1
ATOM 576 N N . ARG A 1 78 ? 2.864 9.168 3.058 1.00 95.06 78 ARG A N 1
ATOM 577 C CA . ARG A 1 78 ? 3.826 9.802 3.975 1.00 95.06 78 ARG A CA 1
ATOM 578 C C . ARG A 1 78 ? 4.331 8.821 5.027 1.00 95.06 78 ARG A C 1
ATOM 580 O O . ARG A 1 78 ? 5.529 8.735 5.244 1.00 95.06 78 ARG A O 1
ATOM 587 N N . LEU A 1 79 ? 3.436 8.056 5.652 1.00 94.69 79 LEU A N 1
ATOM 588 C CA . LEU A 1 79 ? 3.835 7.073 6.663 1.00 94.69 79 LEU A CA 1
ATOM 589 C C . LEU A 1 79 ? 4.733 5.983 6.066 1.00 94.69 79 LEU A C 1
ATOM 591 O O . LEU A 1 79 ? 5.844 5.767 6.530 1.00 94.69 79 LEU A O 1
ATOM 595 N N . VAL A 1 80 ? 4.269 5.324 5.010 1.00 93.75 80 VAL A N 1
ATOM 596 C CA . VAL A 1 80 ? 4.965 4.194 4.395 1.00 93.75 80 VAL A CA 1
ATOM 597 C C . VAL A 1 80 ? 6.273 4.636 3.755 1.00 93.75 80 VAL A C 1
ATOM 599 O O . VAL A 1 80 ? 7.287 4.012 4.017 1.00 93.75 80 VAL A O 1
ATOM 602 N N . VAL A 1 81 ? 6.280 5.701 2.948 1.00 93.44 81 VAL A N 1
ATOM 603 C CA . VAL A 1 81 ? 7.476 6.090 2.182 1.00 93.44 81 VAL A CA 1
ATOM 604 C C . VAL A 1 81 ? 8.413 6.969 3.003 1.00 93.44 81 VAL A C 1
ATOM 606 O O . VAL A 1 81 ? 9.610 6.724 3.042 1.00 93.44 81 VAL A O 1
ATOM 609 N N . GLU A 1 82 ? 7.893 8.017 3.644 1.00 92.81 82 GLU A N 1
ATOM 610 C CA . GLU A 1 82 ? 8.744 9.043 4.263 1.00 92.81 82 GLU A CA 1
ATOM 611 C C . GLU A 1 82 ? 9.142 8.686 5.699 1.00 92.81 82 GLU A C 1
ATOM 613 O O . GLU A 1 82 ? 10.234 9.045 6.133 1.00 92.81 82 GLU A O 1
ATOM 618 N N . MET A 1 83 ? 8.264 8.012 6.450 1.00 94.31 83 MET A N 1
ATOM 619 C CA . MET A 1 83 ? 8.498 7.721 7.868 1.00 94.31 83 MET A CA 1
ATOM 620 C C . MET A 1 83 ? 9.084 6.329 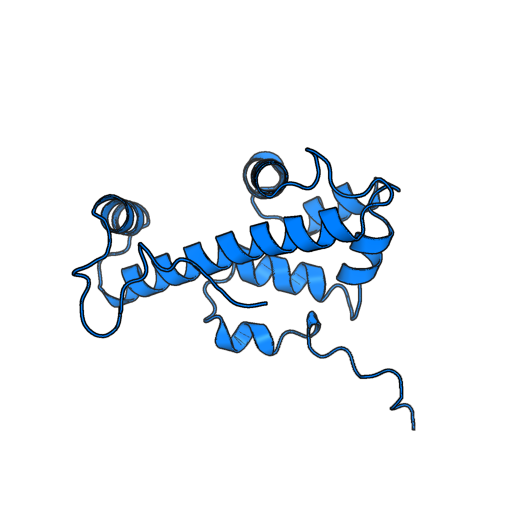8.103 1.00 94.31 83 MET A C 1
ATOM 622 O O . MET A 1 83 ? 9.968 6.191 8.946 1.00 94.31 83 MET A O 1
ATOM 626 N N . PHE A 1 84 ? 8.602 5.318 7.378 1.00 94.06 84 PHE A N 1
ATOM 627 C CA . PHE A 1 84 ? 8.964 3.919 7.615 1.00 94.06 84 PHE A CA 1
ATOM 628 C C . PHE A 1 84 ? 9.777 3.275 6.490 1.00 94.06 84 PHE A C 1
ATOM 630 O O . PHE A 1 84 ? 10.173 2.129 6.649 1.00 94.06 84 PHE A O 1
ATOM 637 N N . ASP A 1 85 ? 10.036 3.971 5.379 1.00 93.12 85 ASP A N 1
ATOM 638 C CA . ASP A 1 85 ? 10.806 3.446 4.236 1.00 93.12 85 ASP A CA 1
ATOM 639 C C . ASP A 1 85 ? 10.349 2.039 3.796 1.00 93.12 85 ASP A C 1
ATOM 641 O O . ASP A 1 85 ? 11.127 1.104 3.639 1.00 93.12 85 ASP A O 1
ATOM 645 N N . PHE A 1 86 ? 9.031 1.888 3.655 1.00 91.25 86 PHE A N 1
ATOM 646 C CA . PHE A 1 86 ? 8.323 0.661 3.283 1.00 91.25 86 PHE A CA 1
ATOM 647 C C . PHE A 1 86 ? 8.412 -0.505 4.292 1.00 91.25 86 PHE A C 1
ATOM 649 O O . PHE A 1 86 ? 7.946 -1.608 4.000 1.00 91.25 86 PHE A O 1
ATOM 656 N N . GLU A 1 87 ? 8.897 -0.272 5.514 1.00 92.75 87 GLU A N 1
ATOM 657 C CA . GLU A 1 87 ? 8.944 -1.279 6.581 1.00 92.75 87 GLU A CA 1
ATOM 658 C C . GLU A 1 87 ? 7.557 -1.551 7.191 1.00 92.75 87 GLU A C 1
ATOM 660 O O . GLU A 1 87 ? 7.085 -0.855 8.098 1.00 92.75 87 GLU A O 1
ATOM 665 N N . MET A 1 88 ? 6.894 -2.616 6.723 1.00 93.25 88 MET A N 1
ATOM 666 C CA . MET A 1 88 ? 5.536 -2.978 7.164 1.00 93.25 88 MET A CA 1
ATOM 667 C C . MET A 1 88 ? 5.443 -3.347 8.647 1.00 93.25 88 MET A C 1
ATOM 669 O O . MET A 1 88 ? 4.399 -3.129 9.260 1.00 93.25 88 MET A O 1
ATOM 673 N N . VAL A 1 89 ? 6.522 -3.856 9.249 1.00 94.38 89 VAL A N 1
ATOM 674 C CA . VAL A 1 89 ? 6.552 -4.157 10.690 1.00 94.38 89 VAL A CA 1
ATOM 675 C C . VAL A 1 89 ? 6.411 -2.871 11.506 1.00 94.38 89 VAL A C 1
ATOM 677 O O . VAL A 1 89 ? 5.604 -2.823 12.431 1.00 94.38 89 VAL A O 1
ATOM 680 N N . GLN A 1 90 ? 7.118 -1.806 11.118 1.00 95.75 90 GLN A N 1
ATOM 681 C CA . GLN A 1 90 ? 7.042 -0.513 11.804 1.00 95.75 90 GLN A CA 1
ATOM 682 C C . GLN A 1 90 ? 5.671 0.143 11.613 1.00 95.75 90 GLN A C 1
ATOM 684 O O . GLN A 1 90 ? 5.100 0.672 12.568 1.00 95.75 90 GLN A O 1
ATOM 689 N N . LEU A 1 91 ? 5.100 0.052 10.405 1.00 96.06 91 LEU A N 1
ATOM 690 C CA . LEU A 1 91 ? 3.737 0.521 10.148 1.00 96.06 91 LEU A CA 1
ATOM 691 C C . LEU A 1 91 ? 2.718 -0.218 11.025 1.00 96.06 91 LEU A C 1
ATOM 693 O O . LEU A 1 91 ? 1.862 0.419 11.635 1.00 96.06 91 LEU A O 1
ATOM 697 N N . ARG A 1 92 ? 2.822 -1.548 11.117 1.00 97.31 92 ARG A N 1
ATOM 698 C CA . ARG A 1 92 ? 1.954 -2.370 11.965 1.00 97.31 92 ARG A CA 1
ATOM 699 C C . ARG A 1 92 ? 2.056 -1.962 13.431 1.00 97.31 92 ARG A C 1
ATOM 701 O O . ARG A 1 92 ? 1.027 -1.799 14.078 1.00 97.31 92 ARG A O 1
ATOM 708 N N . GLU A 1 93 ? 3.269 -1.802 13.958 1.00 97.62 93 GLU A N 1
ATOM 709 C CA . GLU A 1 93 ? 3.495 -1.382 15.348 1.00 97.62 93 GLU A CA 1
ATOM 710 C C . GLU A 1 93 ? 2.909 0.003 15.630 1.00 97.62 93 GLU A C 1
ATOM 712 O O . GLU A 1 93 ? 2.238 0.191 16.644 1.00 97.62 93 GLU A O 1
ATOM 717 N N . TYR A 1 94 ? 3.100 0.951 14.708 1.00 96.62 94 TYR A N 1
ATOM 718 C CA . TYR A 1 94 ? 2.473 2.268 14.782 1.00 96.62 94 TYR A CA 1
ATOM 719 C C . TYR A 1 94 ? 0.947 2.158 14.810 1.00 96.62 94 TYR A C 1
ATOM 721 O O . TYR A 1 94 ? 0.300 2.799 15.635 1.00 96.62 94 TYR A O 1
ATOM 729 N N . CYS A 1 95 ? 0.366 1.316 13.951 1.00 97.00 95 CYS A N 1
ATOM 730 C CA . CYS A 1 95 ? -1.078 1.154 13.908 1.00 97.00 95 CYS A CA 1
ATOM 731 C C . CYS A 1 95 ? -1.645 0.449 15.147 1.00 97.00 95 CYS A C 1
ATOM 733 O O . CYS A 1 95 ? -2.713 0.824 15.613 1.00 97.00 95 CYS A O 1
ATOM 735 N N . ALA A 1 96 ? -0.925 -0.526 15.704 1.00 97.38 96 ALA A N 1
ATOM 736 C CA . ALA A 1 96 ? -1.319 -1.261 16.907 1.00 97.38 96 ALA A CA 1
ATOM 737 C C . ALA A 1 96 ? -1.254 -0.419 18.193 1.00 97.38 96 ALA A C 1
ATOM 739 O O . ALA A 1 96 ? -1.788 -0.825 19.223 1.00 97.38 96 ALA A O 1
ATOM 740 N N . ALA A 1 97 ? -0.588 0.738 18.156 1.00 97.25 97 ALA A N 1
ATOM 741 C CA . ALA A 1 97 ? -0.557 1.682 19.269 1.00 97.25 97 ALA A CA 1
ATOM 742 C C . ALA A 1 97 ? -1.802 2.589 19.329 1.00 97.25 97 ALA A C 1
ATOM 744 O O . ALA A 1 97 ? -1.986 3.310 20.311 1.00 97.25 97 ALA A O 1
ATOM 745 N N . GLU A 1 98 ? -2.644 2.577 18.294 1.00 95.31 98 GLU A N 1
ATOM 746 C CA . GLU A 1 98 ? -3.792 3.467 18.145 1.00 95.31 98 GLU A CA 1
ATOM 747 C C . GLU A 1 98 ? -5.095 2.658 18.202 1.00 95.31 98 GLU A C 1
ATOM 749 O O . GLU A 1 98 ? -5.446 1.980 17.239 1.00 95.31 98 GLU A O 1
ATOM 754 N N . GLU A 1 99 ? -5.859 2.802 19.294 1.00 95.62 99 GLU A N 1
ATOM 755 C CA . GLU A 1 99 ? -7.161 2.124 19.488 1.00 95.62 99 GLU A CA 1
ATOM 756 C C . GLU A 1 99 ? -8.111 2.332 18.292 1.00 95.62 99 GLU A C 1
ATOM 758 O O . GLU A 1 99 ? -8.848 1.435 17.890 1.00 95.62 99 GLU A O 1
ATOM 763 N N . GLU A 1 100 ? -8.026 3.506 17.658 1.00 95.62 100 GLU A N 1
ATOM 764 C CA . GLU A 1 100 ? -8.758 3.889 16.445 1.00 95.62 100 GLU A CA 1
ATOM 765 C C . GLU A 1 100 ? -8.673 2.848 15.310 1.00 95.62 100 GLU A C 1
ATOM 767 O O . GLU A 1 100 ? -9.586 2.774 14.483 1.00 95.62 100 GLU A O 1
ATOM 772 N N . TRP A 1 101 ? -7.601 2.050 15.255 1.00 97.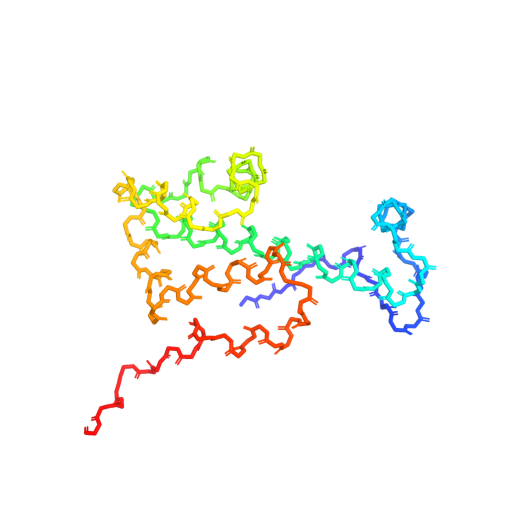25 101 TRP A N 1
ATOM 773 C CA . TRP A 1 101 ? -7.322 1.096 14.180 1.00 97.25 101 TRP A CA 1
ATOM 774 C C . TRP A 1 101 ? -7.265 -0.366 14.637 1.00 97.25 101 TRP A C 1
ATOM 776 O O . TRP A 1 101 ? -6.881 -1.227 13.843 1.00 97.25 101 TRP A O 1
ATOM 786 N N . ASP A 1 102 ? -7.712 -0.682 15.854 1.00 96.69 102 ASP A N 1
ATOM 787 C CA . ASP A 1 102 ? -7.670 -2.044 16.408 1.00 96.69 102 ASP A CA 1
ATOM 788 C C . ASP A 1 102 ? -8.300 -3.090 15.476 1.00 96.69 102 ASP A C 1
ATOM 790 O O . ASP A 1 102 ? -7.732 -4.159 15.251 1.00 96.69 102 ASP A O 1
ATOM 794 N N . VAL A 1 103 ? -9.459 -2.782 14.882 1.00 96.81 103 VAL A N 1
ATOM 795 C CA . VAL A 1 103 ? -10.162 -3.692 13.956 1.00 96.81 103 VAL A CA 1
ATOM 796 C C . VAL A 1 103 ? -9.359 -3.921 12.674 1.00 96.81 103 VAL A C 1
ATOM 798 O O . VAL A 1 103 ? -9.331 -5.033 12.145 1.00 96.81 103 VAL A O 1
ATOM 801 N N . VAL A 1 104 ? -8.683 -2.884 12.176 1.00 96.56 104 VAL A N 1
ATOM 802 C CA . VAL A 1 104 ? -7.822 -2.982 10.993 1.00 96.56 104 VAL A CA 1
ATOM 803 C C . VAL A 1 104 ? -6.625 -3.878 11.285 1.00 96.56 104 VAL A C 1
ATOM 805 O O . VAL A 1 104 ? -6.333 -4.783 10.505 1.00 96.56 104 VAL A O 1
ATOM 808 N N . VAL A 1 105 ? -5.957 -3.653 12.419 1.00 97.38 105 VAL A N 1
ATOM 809 C CA . VAL A 1 105 ? -4.796 -4.448 12.833 1.00 97.38 105 VAL A CA 1
ATOM 810 C C . VAL A 1 105 ? -5.198 -5.907 13.021 1.00 97.38 105 VAL A C 1
ATOM 812 O O . VAL A 1 105 ? -4.536 -6.783 12.477 1.00 97.38 105 VAL A O 1
ATOM 815 N N . GLN A 1 106 ? -6.330 -6.174 13.680 1.00 96.38 106 GLN A N 1
ATOM 816 C CA . GLN A 1 106 ? -6.865 -7.530 13.836 1.00 96.38 106 GLN A CA 1
ATOM 817 C C . GLN A 1 106 ? -7.140 -8.220 12.496 1.00 96.38 106 GLN A C 1
ATOM 819 O O . GLN A 1 106 ? -6.846 -9.405 12.360 1.00 96.38 106 GLN A O 1
ATOM 824 N N . LEU A 1 107 ? -7.696 -7.504 11.511 1.00 95.75 107 LEU A N 1
ATOM 825 C CA . LEU A 1 107 ? -7.931 -8.045 10.171 1.00 95.75 107 LEU A CA 1
ATOM 826 C C . LEU A 1 107 ? -6.614 -8.415 9.477 1.00 95.75 107 LEU A C 1
ATOM 828 O O . LEU A 1 107 ? -6.499 -9.504 8.922 1.00 95.75 107 LEU A O 1
ATOM 832 N N . LEU A 1 108 ? -5.632 -7.514 9.488 1.00 96.00 108 LEU A N 1
ATOM 833 C CA . LEU A 1 108 ? -4.356 -7.723 8.797 1.00 96.00 108 LEU A CA 1
ATOM 834 C C . LEU A 1 108 ? -3.449 -8.739 9.513 1.00 96.00 108 LEU A C 1
ATOM 836 O O . LEU A 1 108 ? -2.606 -9.364 8.869 1.00 96.00 108 LEU A O 1
ATOM 840 N N . ASP A 1 109 ? -3.661 -8.944 10.816 1.00 96.44 109 ASP A N 1
ATOM 841 C CA . ASP A 1 109 ? -2.985 -9.948 11.644 1.00 96.44 109 ASP A CA 1
ATOM 842 C C . ASP A 1 109 ? -3.483 -11.382 11.428 1.00 96.44 109 ASP A C 1
ATOM 844 O O . ASP A 1 109 ? -2.824 -12.328 11.874 1.00 96.44 109 ASP A O 1
ATOM 848 N N . GLN A 1 110 ? -4.621 -11.565 10.750 1.00 94.00 110 GLN A N 1
ATOM 849 C CA . GLN A 1 110 ? -5.152 -12.894 10.457 1.00 94.00 110 GLN A CA 1
ATOM 850 C C . GLN A 1 110 ? -4.141 -13.751 9.686 1.00 94.00 110 GLN A C 1
ATOM 852 O O . GLN A 1 110 ? -3.356 -13.250 8.880 1.00 94.00 110 GLN A O 1
ATOM 857 N N . ASP A 1 111 ? -4.193 -15.060 9.945 1.00 91.88 111 ASP A N 1
ATOM 858 C CA . ASP A 1 111 ? -3.343 -16.076 9.312 1.00 91.88 111 ASP A CA 1
ATOM 859 C C . ASP A 1 111 ? -1.839 -15.742 9.359 1.00 91.88 111 ASP A C 1
ATOM 861 O O . ASP A 1 111 ? -1.150 -15.657 8.340 1.00 91.88 111 ASP A O 1
ATOM 865 N N . GLU A 1 112 ? -1.342 -15.511 10.579 1.00 92.25 112 GLU A N 1
ATOM 866 C CA . GLU A 1 112 ? 0.061 -15.170 10.843 1.00 92.25 112 GLU A CA 1
ATOM 867 C C . GLU A 1 112 ? 0.497 -13.886 10.117 1.00 92.25 112 GLU A C 1
ATOM 869 O O . GLU A 1 112 ? 1.528 -13.856 9.448 1.00 92.25 112 GLU A O 1
ATOM 874 N N . GLN A 1 113 ? -0.284 -12.806 10.268 1.00 94.62 113 GLN A N 1
ATOM 875 C CA . GLN A 1 113 ? 0.006 -11.488 9.680 1.00 94.62 113 GLN A CA 1
ATOM 876 C C . GLN A 1 113 ? -0.018 -11.470 8.143 1.00 94.62 113 GLN A C 1
ATOM 878 O O . GLN A 1 113 ? 0.671 -10.665 7.510 1.00 94.62 113 GLN A O 1
ATOM 883 N N . ALA A 1 114 ? -0.839 -12.324 7.524 1.00 92.62 114 ALA A N 1
ATOM 884 C CA . ALA A 1 114 ? -0.898 -12.461 6.072 1.00 92.62 114 ALA A CA 1
ATOM 885 C C . ALA A 1 114 ? -1.277 -11.157 5.350 1.00 92.62 114 ALA A C 1
ATOM 887 O O . ALA A 1 114 ? -0.817 -10.922 4.234 1.00 92.62 114 ALA A O 1
ATOM 888 N N . GLY A 1 115 ? -2.086 -10.289 5.969 1.00 94.25 115 GLY A N 1
ATOM 889 C CA . GLY A 1 115 ? -2.446 -8.994 5.385 1.00 94.25 115 GLY A CA 1
ATOM 890 C C . GLY A 1 115 ? -1.264 -8.027 5.315 1.00 94.25 115 GLY A C 1
ATOM 891 O O . GLY A 1 115 ? -1.082 -7.335 4.313 1.00 94.25 115 GLY A O 1
ATOM 892 N N . TRP A 1 116 ? -0.418 -8.017 6.345 1.00 95.19 116 TRP A N 1
ATOM 893 C CA . TRP A 1 116 ? 0.812 -7.222 6.358 1.00 95.19 116 TRP A CA 1
ATOM 894 C C . TRP A 1 116 ? 1.856 -7.770 5.387 1.00 95.19 116 TRP A C 1
ATOM 896 O O . TRP A 1 116 ? 2.509 -6.994 4.689 1.00 95.19 116 TRP A O 1
ATOM 906 N N . GLU A 1 117 ? 1.978 -9.097 5.294 1.00 92.31 117 GLU A N 1
ATOM 907 C CA . GLU A 1 117 ? 2.830 -9.744 4.294 1.00 92.31 117 GLU A CA 1
ATOM 908 C C . GLU A 1 117 ? 2.378 -9.364 2.878 1.00 92.31 117 GLU A C 1
ATOM 910 O O . GLU A 1 117 ? 3.194 -8.940 2.068 1.00 92.31 117 GLU A O 1
ATOM 915 N N . PHE A 1 118 ? 1.075 -9.420 2.596 1.00 92.25 118 PHE A N 1
ATOM 916 C CA . PHE A 1 118 ? 0.517 -9.017 1.308 1.00 92.25 118 PHE A CA 1
ATOM 917 C C . PHE A 1 118 ? 0.834 -7.558 0.944 1.00 92.25 118 PHE A C 1
ATOM 919 O O . PHE A 1 118 ? 1.257 -7.273 -0.176 1.00 92.25 118 PHE A O 1
ATOM 926 N N . LEU A 1 119 ? 0.670 -6.631 1.892 1.00 93.56 119 LEU A N 1
ATOM 927 C CA . LEU A 1 119 ? 1.035 -5.226 1.695 1.00 93.56 119 LEU A CA 1
ATOM 928 C C . LEU A 1 119 ? 2.537 -5.070 1.423 1.00 93.56 119 LEU A C 1
ATOM 930 O O . LEU A 1 119 ? 2.916 -4.326 0.521 1.00 93.56 119 LEU A O 1
ATOM 934 N N . SER A 1 120 ? 3.383 -5.814 2.140 1.00 91.81 120 SER A N 1
ATOM 935 C CA . SER A 1 120 ? 4.828 -5.844 1.888 1.00 91.81 120 SER A CA 1
ATOM 936 C C . SER A 1 120 ? 5.135 -6.289 0.456 1.00 91.81 120 SER A C 1
ATOM 938 O O . SER A 1 120 ? 5.925 -5.651 -0.237 1.00 91.81 120 SER A O 1
ATOM 940 N N . GLN A 1 121 ? 4.445 -7.324 -0.035 1.00 89.88 121 GLN A N 1
ATOM 941 C CA . GLN A 1 121 ? 4.607 -7.805 -1.407 1.00 89.88 121 GLN A CA 1
ATOM 942 C C . GLN A 1 121 ? 4.190 -6.749 -2.441 1.00 89.88 121 GLN A C 1
ATOM 944 O O . GLN A 1 121 ? 4.898 -6.556 -3.423 1.00 89.88 121 GLN A O 1
ATOM 949 N N . LEU A 1 122 ? 3.099 -6.012 -2.208 1.00 90.31 122 LEU A N 1
ATOM 950 C CA . LEU A 1 122 ? 2.670 -4.927 -3.102 1.00 90.31 122 LEU A CA 1
ATOM 951 C C . LEU A 1 122 ? 3.666 -3.763 -3.170 1.00 90.31 122 LEU A C 1
ATOM 953 O O . LEU A 1 122 ? 3.799 -3.138 -4.221 1.00 90.31 122 LEU A O 1
ATOM 957 N N . PHE A 1 123 ? 4.334 -3.449 -2.060 1.00 90.44 123 PHE A N 1
ATOM 958 C CA . PHE A 1 123 ? 5.235 -2.301 -1.980 1.00 90.44 123 PHE A CA 1
ATOM 959 C C . PHE A 1 123 ? 6.680 -2.610 -2.374 1.00 90.44 123 PHE A C 1
ATOM 961 O O . PHE A 1 123 ? 7.340 -1.770 -2.981 1.00 90.44 123 PHE A O 1
ATOM 968 N N . MET A 1 124 ? 7.178 -3.791 -2.011 1.00 82.06 124 MET A N 1
ATOM 969 C CA . MET A 1 124 ? 8.600 -4.131 -2.105 1.00 82.06 124 MET A CA 1
ATOM 970 C C . MET A 1 124 ? 8.885 -5.217 -3.138 1.00 82.06 124 MET A C 1
ATOM 972 O O . MET A 1 124 ? 9.986 -5.272 -3.696 1.00 82.06 124 MET A O 1
ATOM 976 N N . GLU A 1 125 ? 7.930 -6.109 -3.404 1.00 68.81 125 GLU A N 1
ATOM 977 C CA . GLU A 1 125 ? 8.178 -7.244 -4.281 1.00 68.81 125 GLU A CA 1
ATOM 978 C C . GLU A 1 125 ? 7.777 -6.939 -5.723 1.00 68.81 125 GLU A C 1
ATOM 980 O O . GLU A 1 125 ? 6.625 -6.690 -6.056 1.00 68.81 125 GLU A O 1
ATOM 985 N N . LYS A 1 126 ? 8.739 -7.079 -6.639 1.00 61.00 126 LYS A N 1
ATOM 986 C CA . LYS A 1 126 ? 8.497 -7.043 -8.092 1.00 61.00 126 LYS A CA 1
ATOM 987 C C . LYS A 1 126 ? 7.856 -8.339 -8.612 1.00 61.00 126 LYS A C 1
ATOM 989 O O . LYS A 1 126 ? 8.119 -8.737 -9.750 1.00 61.00 126 LYS A O 1
ATOM 994 N N . LYS A 1 127 ? 7.101 -9.054 -7.771 1.00 59.53 127 LYS A N 1
ATOM 995 C CA . LYS A 1 127 ? 6.404 -10.269 -8.196 1.00 59.53 127 LYS A CA 1
ATOM 996 C C . LYS A 1 127 ? 5.250 -9.893 -9.122 1.00 59.53 127 LYS A C 1
ATOM 998 O O . LYS A 1 127 ? 4.628 -8.845 -8.937 1.00 59.53 127 LYS A O 1
ATOM 1003 N N . PRO A 1 128 ? 4.970 -10.713 -10.144 1.00 63.06 128 PRO A N 1
ATOM 1004 C CA . PRO A 1 128 ? 3.836 -10.461 -11.008 1.00 63.06 128 PRO A CA 1
ATOM 1005 C C . PRO A 1 128 ? 2.536 -10.633 -10.199 1.00 63.06 128 PRO A C 1
ATOM 1007 O O . PRO A 1 128 ? 2.423 -11.477 -9.312 1.00 63.06 128 PRO A O 1
ATOM 1010 N N . THR A 1 129 ? 1.570 -9.747 -10.444 1.00 64.69 129 THR A N 1
ATOM 1011 C CA . THR A 1 129 ? 0.368 -9.573 -9.609 1.00 64.69 129 THR A CA 1
ATOM 1012 C C . THR A 1 129 ? -0.530 -10.818 -9.562 1.00 64.69 129 THR A C 1
ATOM 1014 O O . THR A 1 129 ? -1.306 -10.993 -8.629 1.00 64.69 129 THR A O 1
ATOM 1017 N N . ASP A 1 130 ? -0.433 -11.702 -10.551 1.00 66.44 130 ASP A N 1
ATOM 1018 C CA . ASP A 1 130 ? -1.125 -12.992 -10.598 1.00 66.44 130 ASP A CA 1
ATOM 1019 C C . ASP A 1 130 ? -0.622 -13.986 -9.544 1.00 66.44 130 ASP A C 1
ATOM 1021 O O . ASP A 1 130 ? -1.379 -14.855 -9.130 1.00 66.44 130 ASP A O 1
ATOM 1025 N N . GLU A 1 131 ? 0.598 -13.830 -9.032 1.00 68.69 131 GLU A N 1
ATOM 1026 C CA . GLU A 1 131 ? 1.074 -14.605 -7.880 1.00 68.69 131 GLU A CA 1
ATOM 1027 C C . GLU A 1 131 ? 0.558 -14.036 -6.548 1.00 68.69 131 GLU A C 1
ATOM 1029 O O . GLU A 1 131 ? 0.499 -14.744 -5.543 1.00 68.69 131 GLU A O 1
ATOM 1034 N N . LEU A 1 132 ? 0.129 -12.771 -6.530 1.00 72.75 132 LEU A N 1
ATOM 1035 C CA . LEU A 1 132 ? -0.333 -12.097 -5.317 1.00 72.75 132 LEU A CA 1
ATOM 1036 C C . LEU A 1 132 ? -1.729 -12.562 -4.869 1.00 72.75 132 LEU A C 1
ATOM 1038 O O . LEU A 1 132 ? -2.052 -12.481 -3.684 1.00 72.75 132 LEU A O 1
ATOM 1042 N N . ILE A 1 133 ? -2.558 -13.088 -5.780 1.00 74.62 133 ILE A N 1
ATOM 1043 C CA . ILE A 1 133 ? -3.886 -13.632 -5.427 1.00 74.62 133 ILE A CA 1
ATOM 1044 C C . ILE A 1 133 ? -3.786 -14.940 -4.636 1.00 74.62 133 ILE A C 1
ATOM 1046 O O . ILE A 1 133 ? -4.705 -15.298 -3.906 1.00 74.62 133 ILE A O 1
ATOM 1050 N N . GLU A 1 134 ? -2.653 -15.633 -4.756 1.00 78.50 134 GLU A N 1
ATOM 1051 C CA . GLU A 1 134 ? -2.346 -16.849 -4.008 1.00 78.50 134 GLU A CA 1
ATOM 1052 C C . GLU A 1 134 ? -1.885 -16.543 -2.575 1.00 78.50 134 GLU A C 1
ATOM 1054 O O . GLU A 1 134 ? -1.587 -17.459 -1.801 1.00 78.50 134 GLU A O 1
ATOM 1059 N N . CYS A 1 135 ? -1.830 -15.260 -2.198 1.00 78.69 135 CYS A N 1
ATOM 1060 C CA . CYS A 1 135 ? -1.503 -14.850 -0.848 1.00 78.69 135 CYS A CA 1
ATOM 1061 C C . CYS A 1 135 ? -2.500 -15.435 0.159 1.00 78.69 135 CYS A C 1
ATOM 1063 O O . CYS A 1 135 ? -3.718 -15.436 -0.041 1.00 78.69 135 CYS A O 1
ATOM 1065 N N . ARG A 1 136 ? -1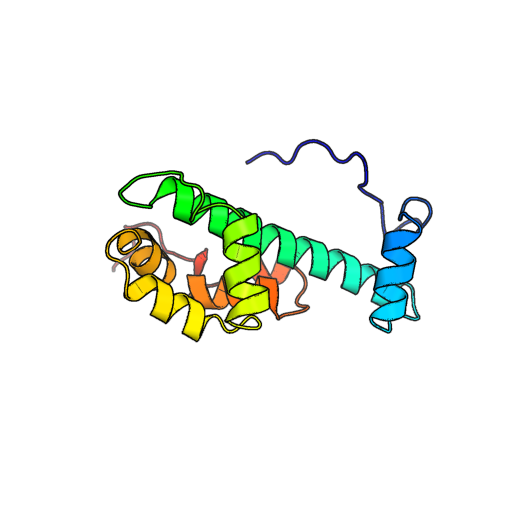.955 -15.881 1.292 1.00 86.69 136 ARG A N 1
ATOM 1066 C CA . ARG A 1 136 ? -2.695 -16.391 2.450 1.00 86.69 136 ARG A CA 1
ATOM 1067 C C . ARG A 1 136 ? -3.830 -15.466 2.890 1.00 86.69 136 ARG A C 1
ATOM 1069 O O . ARG A 1 136 ? -4.906 -15.943 3.236 1.00 86.69 136 ARG A O 1
ATOM 1076 N N . PHE A 1 137 ? -3.642 -14.156 2.732 1.00 85.25 137 PHE A N 1
ATOM 1077 C CA . PHE A 1 137 ? -4.649 -13.146 3.046 1.00 85.25 137 PHE A CA 1
ATOM 1078 C C . PHE A 1 137 ? -5.992 -13.383 2.332 1.00 85.25 137 PHE A C 1
ATOM 1080 O O . PHE A 1 137 ? -7.051 -13.184 2.921 1.00 85.25 137 PHE A O 1
ATOM 1087 N N . PHE A 1 138 ? -5.967 -13.872 1.088 1.00 83.50 138 PHE A N 1
ATOM 1088 C CA . PHE A 1 138 ? -7.177 -14.178 0.317 1.00 83.50 138 PHE A CA 1
ATOM 1089 C C . PHE A 1 138 ? -7.657 -15.622 0.466 1.00 83.50 138 PHE A C 1
ATOM 1091 O O . PHE A 1 138 ? -8.758 -15.951 0.026 1.00 83.50 138 PHE A O 1
ATOM 1098 N N . ARG A 1 139 ? -6.857 -16.490 1.095 1.00 76.94 139 ARG A N 1
ATOM 1099 C CA . ARG A 1 139 ? -7.173 -17.910 1.305 1.00 76.94 139 ARG A CA 1
ATOM 1100 C C . ARG A 1 139 ? -7.977 -18.171 2.577 1.00 76.94 139 ARG A C 1
ATOM 1102 O O . ARG A 1 139 ? -8.196 -19.333 2.917 1.00 76.94 139 ARG A O 1
ATOM 1109 N N . CYS A 1 140 ? -8.429 -17.120 3.266 1.00 55.59 140 CYS A N 1
ATOM 1110 C CA . CYS A 1 140 ? -9.246 -17.247 4.466 1.00 55.59 140 CYS A CA 1
ATOM 1111 C C . CYS A 1 140 ? -10.468 -18.134 4.169 1.00 55.59 140 CYS A C 1
ATOM 1113 O O . CYS A 1 140 ? -11.339 -17.789 3.365 1.00 55.59 140 CYS A O 1
ATOM 1115 N N . SER A 1 141 ? -10.463 -19.329 4.768 1.00 48.38 141 SER A N 1
ATOM 1116 C CA . SER A 1 141 ? -11.492 -20.347 4.573 1.00 48.38 141 SER A CA 1
ATOM 1117 C C . SER A 1 141 ? -12.850 -19.795 4.979 1.00 48.38 141 SER A C 1
ATOM 1119 O O . SER A 1 141 ? -12.977 -19.097 5.988 1.00 48.38 141 SER A O 1
ATOM 1121 N N . ALA A 1 142 ? -13.885 -20.139 4.210 1.00 47.00 142 ALA A N 1
ATOM 1122 C CA . ALA A 1 142 ? -15.255 -19.898 4.630 1.00 47.00 142 ALA A CA 1
ATOM 1123 C C . ALA A 1 142 ? -15.446 -20.460 6.055 1.00 47.00 142 ALA A C 1
ATOM 1125 O O . ALA A 1 142 ? -14.994 -21.577 6.329 1.00 47.00 142 ALA A O 1
ATOM 1126 N N . PRO A 1 143 ? -16.097 -19.728 6.975 1.00 42.72 143 PRO A N 1
ATOM 1127 C CA . PRO A 1 143 ? -16.385 -20.255 8.300 1.00 42.72 143 PRO A CA 1
ATOM 1128 C C . PRO A 1 143 ? -17.328 -21.458 8.143 1.00 42.72 143 PRO A C 1
ATOM 1130 O O . PRO A 1 143 ? -18.519 -21.285 7.893 1.00 42.72 143 PRO A O 1
ATOM 1133 N N . GLY A 1 144 ? -16.791 -22.680 8.220 1.00 46.19 144 GLY A N 1
ATOM 1134 C CA . GLY A 1 144 ? -17.586 -23.897 8.030 1.00 46.19 144 GLY A CA 1
ATOM 1135 C C . GLY A 1 144 ? -16.837 -25.214 7.812 1.00 46.19 144 GLY A C 1
ATOM 1136 O O . GLY A 1 144 ? -17.462 -26.258 7.963 1.00 46.19 144 GLY A O 1
ATOM 1137 N N . GLU A 1 145 ? -15.537 -25.219 7.512 1.00 47.59 145 GLU A N 1
ATOM 1138 C CA . GLU A 1 145 ? -14.787 -26.474 7.339 1.00 47.59 145 GLU A CA 1
ATOM 1139 C C . GLU A 1 145 ? -13.851 -26.725 8.524 1.00 47.59 145 GLU A C 1
ATOM 1141 O O . GLU A 1 145 ? -12.656 -26.451 8.504 1.00 47.59 145 GLU A O 1
ATOM 1146 N N . SER A 1 146 ? -14.425 -27.246 9.604 1.00 47.53 146 SER A N 1
ATOM 1147 C CA . SER A 1 146 ? -13.689 -27.964 10.645 1.00 47.53 146 SER A CA 1
ATOM 1148 C C . SER A 1 146 ? -14.283 -29.367 10.703 1.00 47.53 146 SER A C 1
ATOM 1150 O O . SER A 1 146 ? -15.448 -29.520 11.067 1.00 47.53 146 SER A O 1
ATOM 1152 N N . SER A 1 147 ? -13.517 -30.364 10.251 1.00 41.16 147 SER A N 1
ATOM 1153 C CA . SER A 1 147 ? -13.810 -31.786 10.501 1.00 41.16 147 SER A CA 1
ATOM 1154 C C . SER A 1 147 ? -13.348 -32.192 11.893 1.00 41.16 147 SER A C 1
ATOM 1156 O O . SER A 1 147 ? -12.318 -31.641 12.342 1.00 41.16 147 SER A O 1
#

Radius of gyration: 17.41 Å; chains: 1; bounding box: 35×45×48 Å

Secondary structure (DSSP, 8-state):
------TT---TTT-SBTB-HHHHHHHHHTT--SHHHHHHHHHHHHHHHHHHHHHHHHHHHHSTT-S-GGGSHHHHHIIIIIISTT-HHHHHHHHHT-GGGHHHHHHHTHHHHHHHHHHHHHHH----HHHHTTSGGG----TT---

pLDDT: mean 83.21, std 15.3, range [41.16, 97.62]